Protein AF-A0A349LMW8-F1 (afdb_monomer)

Secondary structure (DSSP, 8-state):
-----SS------HIIIIIHHHH-TT-SS-TTTS-----------------TTSS--SHHHHHHHHHHSTTSSSSS--

pLDDT: mean 88.46, std 10.15, range [47.91, 96.75]

Mean predicted aligned error: 6.06 Å

Solvent-accessible surface area (backbone atoms only — not comparable to full-atom values): 5694 Å² total; per-residue (Å²): 131,80,83,93,78,77,84,78,84,77,89,82,46,66,54,76,59,56,50,36,67,79,74,34,91,80,56,95,67,52,52,86,78,78,49,83,90,85,79,88,90,79,87,78,86,88,79,92,82,76,66,87,90,51,90,59,86,48,71,66,50,46,50,51,49,39,70,77,41,69,81,69,81,52,98,62,87,129

Sequence (78 aa):
MPTPDGYTLRLGAAGPVSVGKALYPQLRYDPAKDLTPLAIITRAPFVVVVHPDQPYKNVADLIAAAKAKPNTILPMPL

Radius of gyration: 18.91 Å; Cα contacts (8 Å, |Δi|>4): 24; chains: 1; bounding box: 39×22×51 Å

Foldseek 3Di:
DPDPPVPDDDDDDCCLQPVVVVVPVVDPDHSVPPDDDDDDPDDDDDDDDDDPPDPDPDPVSVVVVCVVDPPPRDPDDD

Structure (mmCIF, N/C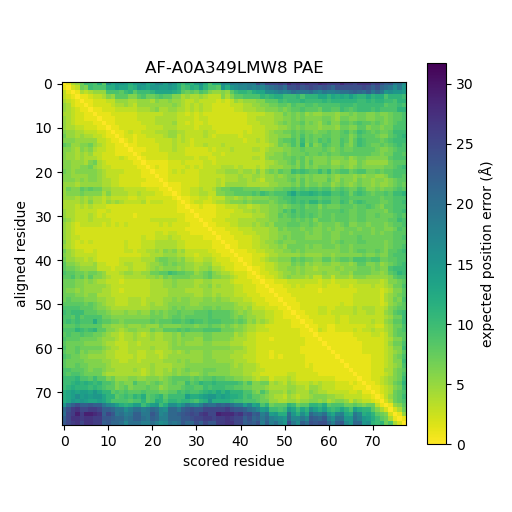A/C/O backbone):
data_AF-A0A349LMW8-F1
#
_entry.id   AF-A0A349LMW8-F1
#
loop_
_atom_site.group_PDB
_atom_site.id
_atom_site.type_symbol
_atom_site.label_atom_id
_atom_site.label_alt_id
_atom_site.label_comp_id
_atom_site.label_asym_id
_atom_site.label_entity_id
_atom_site.label_seq_id
_atom_site.pdbx_PDB_ins_code
_atom_site.Cartn_x
_atom_site.Cartn_y
_atom_site.Cartn_z
_atom_site.occupancy
_atom_site.B_iso_or_equiv
_atom_site.auth_seq_id
_atom_site.auth_comp_id
_atom_site.auth_asym_id
_atom_site.auth_atom_id
_atom_site.pdbx_PDB_model_num
ATOM 1 N N . MET A 1 1 ? 14.529 -11.594 -17.920 1.00 61.16 1 MET A N 1
ATOM 2 C CA . MET A 1 1 ? 13.673 -10.549 -18.521 1.00 61.16 1 MET A CA 1
ATOM 3 C C . MET A 1 1 ? 13.819 -10.652 -20.035 1.00 61.16 1 MET A C 1
ATOM 5 O O . MET A 1 1 ? 14.928 -10.958 -20.460 1.00 61.16 1 MET A O 1
ATOM 9 N N . PRO A 1 2 ? 12.750 -10.479 -20.829 1.00 69.88 2 PRO A N 1
ATOM 10 C CA . PRO A 1 2 ? 12.873 -10.327 -22.281 1.00 69.88 2 PRO A CA 1
ATOM 11 C C . PRO A 1 2 ? 13.715 -9.088 -22.635 1.00 69.88 2 PRO A C 1
ATOM 13 O O . PRO A 1 2 ? 13.876 -8.193 -21.803 1.00 69.88 2 PRO A O 1
ATOM 16 N N . THR A 1 3 ? 14.266 -9.051 -23.849 1.00 83.88 3 THR A N 1
ATOM 17 C CA . THR A 1 3 ? 15.025 -7.906 -24.377 1.00 83.88 3 THR A CA 1
ATOM 18 C C . THR A 1 3 ? 14.186 -6.621 -24.284 1.00 83.88 3 THR A C 1
ATOM 20 O O . THR A 1 3 ? 13.017 -6.657 -24.667 1.00 83.88 3 THR A O 1
ATOM 23 N N . PRO A 1 4 ? 14.729 -5.495 -23.780 1.00 85.94 4 PRO A N 1
ATOM 24 C CA . PRO A 1 4 ? 13.983 -4.245 -23.642 1.00 85.94 4 PRO A CA 1
ATOM 25 C C . PRO A 1 4 ? 13.792 -3.568 -25.009 1.00 85.94 4 PRO A C 1
ATOM 27 O O . PRO A 1 4 ? 14.545 -2.679 -25.393 1.00 85.94 4 PRO A O 1
ATOM 30 N N . ASP A 1 5 ? 12.781 -4.013 -25.752 1.00 92.62 5 ASP A N 1
ATOM 31 C CA . ASP A 1 5 ? 12.429 -3.548 -27.102 1.00 92.62 5 ASP A CA 1
ATOM 32 C C . ASP A 1 5 ? 11.291 -2.508 -27.130 1.00 92.62 5 ASP A C 1
ATOM 34 O O . ASP A 1 5 ? 10.918 -2.014 -28.191 1.00 92.62 5 ASP A O 1
ATOM 38 N N . GLY A 1 6 ? 10.733 -2.166 -25.965 1.00 91.62 6 GLY A N 1
ATOM 39 C CA . GLY A 1 6 ? 9.654 -1.185 -25.817 1.00 91.62 6 GLY A CA 1
ATOM 40 C C . GLY A 1 6 ? 8.244 -1.711 -26.109 1.00 91.62 6 GLY A C 1
ATOM 41 O O . GLY A 1 6 ? 7.277 -1.006 -25.829 1.00 91.62 6 GLY A O 1
ATOM 42 N N . TYR A 1 7 ? 8.089 -2.950 -26.587 1.00 94.25 7 TYR A N 1
ATOM 43 C CA . TYR A 1 7 ? 6.772 -3.542 -26.870 1.00 94.25 7 TYR A CA 1
ATOM 44 C C . TYR A 1 7 ? 6.098 -4.138 -25.631 1.00 94.25 7 TYR A C 1
ATOM 46 O O . TYR A 1 7 ? 4.899 -4.418 -25.637 1.00 94.25 7 TYR A O 1
ATOM 54 N N . THR A 1 8 ? 6.850 -4.303 -24.541 1.00 92.56 8 THR A N 1
ATOM 55 C CA . THR A 1 8 ? 6.326 -4.789 -23.263 1.00 92.56 8 THR A CA 1
ATOM 56 C C . THR A 1 8 ? 6.336 -3.682 -22.220 1.00 92.56 8 THR A C 1
ATOM 58 O O . THR A 1 8 ? 7.383 -3.319 -21.687 1.00 92.56 8 THR A O 1
ATOM 61 N N . LEU A 1 9 ? 5.146 -3.190 -21.872 1.00 92.00 9 LEU A N 1
ATOM 62 C CA . LEU A 1 9 ? 4.947 -2.217 -20.799 1.00 92.00 9 LEU A CA 1
ATOM 63 C C . LEU A 1 9 ? 4.274 -2.862 -19.580 1.00 92.00 9 LEU A C 1
ATOM 65 O O . LEU A 1 9 ? 3.524 -3.843 -19.672 1.00 92.00 9 LEU A O 1
ATOM 69 N N . ARG A 1 10 ? 4.548 -2.308 -18.398 1.00 90.31 10 ARG A N 1
ATOM 70 C CA . ARG A 1 10 ? 3.973 -2.749 -17.122 1.00 90.31 10 ARG A CA 1
ATOM 71 C C . ARG A 1 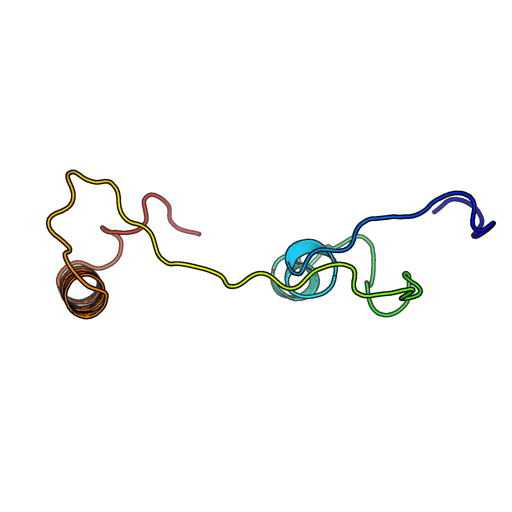10 ? 3.330 -1.569 -16.414 1.00 90.31 10 ARG A C 1
ATOM 73 O O . ARG A 1 10 ? 3.899 -0.482 -16.368 1.00 90.31 10 ARG A O 1
ATOM 80 N N . LEU A 1 11 ? 2.161 -1.806 -15.828 1.00 92.19 11 LEU A N 1
ATOM 81 C CA . LEU A 1 11 ? 1.546 -0.851 -14.919 1.00 92.19 11 LEU A CA 1
ATOM 82 C C . LEU A 1 11 ? 2.198 -0.990 -13.545 1.00 92.19 11 LEU A C 1
ATOM 84 O O . LEU A 1 11 ? 2.096 -2.031 -12.896 1.00 92.19 11 LEU A O 1
ATOM 88 N N . GLY A 1 12 ? 2.894 0.064 -13.128 1.00 89.44 12 GLY A N 1
ATOM 89 C CA . GLY A 1 12 ? 3.444 0.172 -11.785 1.00 89.44 12 GLY A CA 1
ATOM 90 C C . GLY A 1 12 ? 2.363 0.548 -10.774 1.00 89.44 12 GLY A C 1
ATOM 91 O O . GLY A 1 12 ? 1.526 1.409 -11.034 1.00 89.44 12 GLY A O 1
ATOM 92 N N . ALA A 1 13 ? 2.420 -0.068 -9.597 1.00 89.88 13 ALA A N 1
ATOM 93 C CA . ALA A 1 13 ? 1.669 0.335 -8.413 1.00 89.88 13 ALA A CA 1
ATOM 94 C C . ALA A 1 13 ? 2.629 0.417 -7.219 1.00 89.88 13 ALA A C 1
ATOM 96 O O . ALA A 1 13 ? 3.693 -0.203 -7.246 1.00 89.88 13 ALA A O 1
ATOM 97 N N . ALA A 1 14 ? 2.253 1.141 -6.159 1.00 88.06 14 ALA A N 1
ATOM 98 C CA . ALA A 1 14 ? 3.115 1.367 -4.990 1.00 88.06 14 ALA A CA 1
ATOM 99 C C . ALA A 1 14 ? 3.661 0.064 -4.370 1.00 88.06 14 ALA A C 1
ATOM 101 O O . ALA A 1 14 ? 4.815 0.017 -3.945 1.00 88.06 14 ALA A O 1
ATOM 102 N N . GLY A 1 15 ? 2.852 -1.004 -4.381 1.00 87.50 15 GLY A N 1
ATOM 103 C CA . GLY A 1 15 ? 3.247 -2.350 -3.965 1.00 87.50 15 GLY A CA 1
ATOM 104 C C . GLY A 1 15 ? 4.503 -2.848 -4.692 1.00 87.50 15 GLY A C 1
ATOM 105 O O . GLY A 1 15 ? 5.564 -2.902 -4.079 1.00 87.50 15 GLY A O 1
ATOM 106 N N . PRO A 1 16 ? 4.427 -3.196 -5.987 1.00 87.81 16 PRO A N 1
ATOM 107 C CA . PRO A 1 16 ? 5.563 -3.748 -6.726 1.00 87.81 16 PRO A CA 1
ATOM 108 C C . PRO A 1 16 ? 6.751 -2.785 -6.890 1.00 87.81 16 PRO A C 1
ATOM 110 O O . PRO A 1 16 ? 7.892 -3.228 -6.834 1.00 87.81 16 PRO A O 1
ATOM 113 N N . VAL A 1 17 ? 6.526 -1.476 -7.065 1.00 91.12 17 VAL A N 1
ATOM 114 C CA . VAL A 1 17 ? 7.619 -0.555 -7.451 1.00 91.12 17 VAL A CA 1
ATOM 115 C C . VAL A 1 17 ? 8.313 0.139 -6.278 1.00 91.12 17 VAL A C 1
ATOM 117 O O . VAL A 1 17 ? 9.286 0.862 -6.480 1.00 91.12 17 VAL A O 1
ATOM 120 N N . SER A 1 18 ? 7.822 -0.035 -5.049 1.00 89.12 18 SER A N 1
ATOM 121 C CA . SER A 1 18 ? 8.408 0.615 -3.868 1.00 89.12 18 SER A CA 1
ATOM 122 C C . SER A 1 18 ? 8.331 -0.262 -2.621 1.00 89.12 18 SER A C 1
ATOM 124 O O . SER A 1 18 ? 9.363 -0.630 -2.067 1.00 89.12 18 SER A O 1
ATOM 126 N N . VAL A 1 19 ? 7.124 -0.641 -2.194 1.00 91.00 19 VAL A N 1
ATOM 127 C CA . VAL A 1 19 ? 6.906 -1.334 -0.910 1.00 91.00 19 VAL A CA 1
ATOM 128 C C . VAL A 1 19 ? 7.462 -2.763 -0.926 1.00 91.00 19 VAL A C 1
ATOM 130 O O . VAL A 1 19 ? 8.024 -3.230 0.061 1.00 91.00 19 VAL A O 1
ATOM 133 N N . GLY A 1 20 ? 7.359 -3.457 -2.059 1.00 90.19 20 GLY A N 1
ATOM 134 C CA . GLY A 1 20 ? 7.728 -4.863 -2.192 1.00 90.19 20 GLY A CA 1
ATOM 135 C C . GLY A 1 20 ? 9.190 -5.153 -1.855 1.00 90.19 20 GLY A C 1
ATOM 136 O O . GLY A 1 20 ? 9.472 -6.200 -1.287 1.00 90.19 20 GLY A O 1
ATOM 137 N N . LYS A 1 21 ? 10.111 -4.217 -2.117 1.00 86.81 21 LYS A N 1
ATOM 138 C CA . LYS A 1 21 ? 11.536 -4.368 -1.773 1.00 86.81 21 LYS A CA 1
ATOM 139 C C . LYS A 1 21 ? 11.769 -4.440 -0.260 1.00 86.81 21 LYS A C 1
ATOM 141 O O . LYS A 1 21 ? 12.693 -5.115 0.178 1.00 86.81 21 LYS A O 1
ATOM 146 N N . ALA A 1 22 ? 10.937 -3.757 0.527 1.00 89.62 22 ALA A N 1
ATOM 147 C CA . ALA A 1 22 ? 11.016 -3.773 1.985 1.00 89.62 22 ALA A CA 1
ATOM 148 C C . ALA A 1 22 ? 10.318 -4.997 2.600 1.00 89.62 22 ALA A C 1
ATOM 150 O O . ALA A 1 22 ? 10.741 -5.475 3.646 1.00 89.62 22 ALA A O 1
ATOM 151 N N . LEU A 1 23 ? 9.256 -5.501 1.960 1.00 91.75 23 LEU A N 1
ATOM 152 C CA . LEU A 1 23 ? 8.460 -6.619 2.481 1.00 91.75 23 LEU A CA 1
ATOM 153 C C . LEU A 1 23 ? 8.964 -7.997 2.045 1.00 91.75 23 LEU A C 1
ATOM 155 O O . LEU A 1 23 ? 8.776 -8.968 2.771 1.00 91.75 23 LEU A O 1
ATOM 159 N N . TYR A 1 24 ? 9.578 -8.099 0.866 1.00 91.19 24 TYR A N 1
ATOM 160 C CA . TYR A 1 24 ? 10.010 -9.367 0.284 1.00 91.19 24 TYR A CA 1
ATOM 161 C C . TYR A 1 24 ? 11.535 -9.381 0.135 1.00 91.19 24 TYR A C 1
ATOM 163 O O . TYR A 1 24 ? 12.053 -8.909 -0.879 1.00 91.19 24 TYR A O 1
ATOM 171 N N . PRO A 1 25 ? 12.273 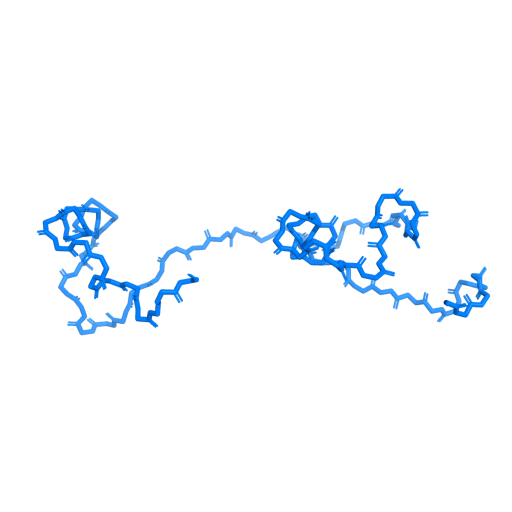-9.971 1.097 1.00 87.56 25 PRO A N 1
ATOM 172 C CA . PRO A 1 25 ? 13.735 -10.038 1.045 1.00 87.56 25 PRO A CA 1
ATOM 173 C C . PRO A 1 25 ? 14.274 -10.715 -0.221 1.00 87.56 25 PRO A C 1
ATOM 175 O O . PRO A 1 25 ? 15.376 -10.419 -0.667 1.00 87.56 25 PRO A O 1
ATOM 178 N N . GLN A 1 26 ? 13.489 -11.624 -0.807 1.00 90.62 26 GLN A N 1
ATOM 179 C CA . GLN A 1 26 ? 13.828 -12.372 -2.019 1.00 90.62 26 GLN A CA 1
ATOM 180 C C . GLN A 1 26 ? 13.055 -11.879 -3.251 1.00 90.62 26 GLN A C 1
ATOM 182 O O . GLN A 1 26 ? 12.643 -12.670 -4.106 1.00 90.62 26 GLN A O 1
ATOM 187 N N . LEU A 1 27 ? 12.819 -10.569 -3.352 1.00 91.00 27 LEU A N 1
ATOM 188 C CA . LEU A 1 27 ? 12.243 -9.986 -4.557 1.00 91.00 27 LEU A CA 1
ATOM 189 C C . LEU A 1 27 ? 13.177 -10.232 -5.755 1.00 91.00 27 LEU A C 1
ATOM 191 O O . LEU A 1 27 ? 14.356 -9.896 -5.725 1.00 91.00 27 LEU A O 1
ATOM 195 N N . ARG A 1 28 ? 12.644 -10.825 -6.829 1.00 91.00 28 ARG A N 1
ATOM 196 C CA . ARG A 1 28 ? 13.425 -11.260 -8.006 1.00 91.00 28 ARG A CA 1
ATOM 197 C C . ARG A 1 28 ? 13.833 -10.131 -8.965 1.00 91.00 28 ARG A C 1
ATOM 199 O O . ARG A 1 28 ? 14.322 -10.420 -10.052 1.00 91.00 28 ARG A O 1
ATOM 206 N N . TYR A 1 29 ? 13.572 -8.879 -8.606 1.00 90.9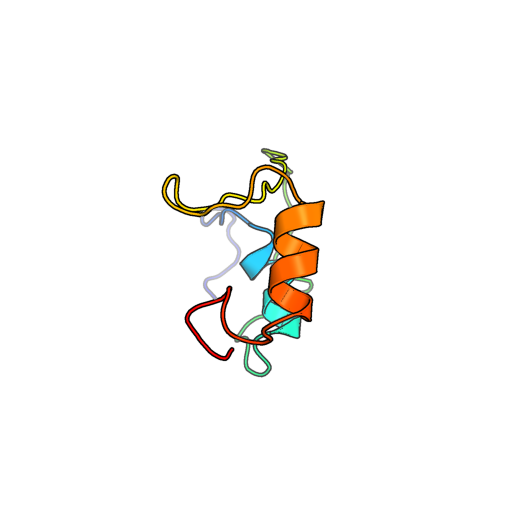4 29 TYR A N 1
ATOM 207 C CA . TYR A 1 29 ? 13.922 -7.696 -9.389 1.00 90.94 29 TYR A CA 1
ATOM 208 C C . TYR A 1 29 ? 14.155 -6.508 -8.453 1.00 90.94 29 TYR A C 1
ATOM 210 O O . TYR A 1 29 ? 13.576 -6.443 -7.367 1.00 90.94 29 TYR A O 1
ATOM 218 N N . ASP A 1 30 ? 14.983 -5.562 -8.882 1.00 90.50 30 ASP A N 1
ATOM 219 C CA . ASP A 1 30 ? 15.159 -4.265 -8.241 1.00 90.50 30 ASP A CA 1
ATOM 220 C C . ASP A 1 30 ? 14.371 -3.211 -9.035 1.00 90.50 30 ASP A C 1
ATOM 222 O O . ASP A 1 30 ? 14.808 -2.821 -10.120 1.00 90.50 30 ASP A O 1
ATOM 226 N N . PRO A 1 31 ? 13.234 -2.701 -8.520 1.00 91.00 31 PRO A N 1
ATOM 227 C CA . PRO A 1 31 ? 12.429 -1.706 -9.228 1.00 91.00 31 PRO A CA 1
ATOM 228 C C . PRO A 1 31 ? 13.210 -0.458 -9.656 1.00 91.00 31 PRO A C 1
ATOM 230 O O . PRO A 1 31 ? 12.837 0.179 -10.634 1.00 91.00 31 PRO A O 1
ATOM 233 N N . ALA A 1 32 ? 14.282 -0.106 -8.934 1.00 89.69 32 ALA A N 1
ATOM 234 C CA . ALA A 1 32 ? 15.102 1.065 -9.232 1.00 89.69 32 ALA A CA 1
ATOM 235 C C . ALA A 1 32 ? 16.136 0.827 -10.347 1.00 89.69 32 ALA A C 1
ATOM 237 O O . ALA A 1 32 ? 16.653 1.796 -10.898 1.00 89.69 32 ALA A O 1
ATOM 238 N N . LYS A 1 33 ? 16.470 -0.433 -10.656 1.00 91.50 33 LYS A N 1
ATOM 239 C CA . LYS A 1 33 ? 17.484 -0.792 -11.665 1.00 91.50 33 LYS A CA 1
ATOM 240 C C . LYS A 1 33 ? 16.882 -1.461 -12.895 1.00 91.50 33 LYS A C 1
ATOM 242 O O . LYS A 1 33 ? 17.348 -1.225 -14.002 1.00 91.50 33 LYS A O 1
ATOM 247 N N . ASP A 1 34 ? 15.851 -2.274 -12.693 1.00 91.75 34 ASP A N 1
ATOM 248 C CA . ASP A 1 34 ? 15.303 -3.160 -13.720 1.00 91.75 34 ASP A CA 1
ATOM 249 C C . ASP A 1 34 ? 14.098 -2.551 -14.457 1.00 91.75 34 ASP A C 1
ATOM 251 O O . ASP A 1 34 ? 13.597 -3.149 -15.410 1.00 91.75 34 ASP A O 1
ATOM 255 N N . LEU A 1 35 ? 13.605 -1.382 -14.025 1.00 91.56 35 LEU A N 1
ATOM 256 C CA . LEU A 1 35 ? 12.470 -0.683 -14.632 1.00 91.56 35 LEU A CA 1
ATOM 257 C C . LEU A 1 35 ? 12.851 0.750 -15.020 1.00 91.56 35 LEU A C 1
ATOM 259 O O . LEU A 1 35 ? 13.416 1.495 -14.222 1.00 91.56 35 LEU A O 1
ATOM 263 N N . THR A 1 36 ? 12.463 1.165 -16.226 1.00 92.62 36 THR A N 1
ATOM 264 C CA . THR A 1 36 ? 12.550 2.564 -16.665 1.00 92.62 36 THR A CA 1
ATOM 265 C C . THR A 1 36 ? 11.196 3.252 -16.451 1.00 92.62 36 THR A C 1
ATOM 267 O O . THR A 1 36 ? 10.202 2.818 -17.039 1.00 92.62 36 THR A O 1
ATOM 270 N N . PRO A 1 37 ? 11.106 4.306 -15.618 1.00 92.69 37 PRO A N 1
ATOM 271 C CA . PRO A 1 37 ? 9.853 5.024 -15.410 1.00 92.69 37 PRO A CA 1
ATOM 272 C C . PRO A 1 37 ? 9.467 5.813 -16.667 1.00 92.69 37 PRO A C 1
ATOM 274 O O . PRO A 1 37 ? 10.293 6.523 -17.234 1.00 92.69 37 PRO A O 1
ATOM 277 N N . LEU A 1 38 ? 8.201 5.705 -17.081 1.00 93.94 38 LEU A N 1
ATOM 278 C CA . LEU A 1 38 ? 7.665 6.434 -18.237 1.00 93.94 38 LEU A CA 1
ATOM 279 C C . LEU A 1 38 ? 6.811 7.630 -17.808 1.00 93.94 38 LEU A C 1
ATOM 281 O O . LEU A 1 38 ? 7.173 8.775 -18.050 1.00 93.94 38 LEU A O 1
ATOM 285 N N . ALA A 1 39 ? 5.675 7.370 -17.157 1.00 94.31 39 ALA A N 1
ATOM 286 C CA . ALA A 1 39 ? 4.753 8.408 -16.709 1.00 94.31 39 ALA A CA 1
ATOM 287 C C . ALA A 1 39 ? 3.897 7.935 -15.527 1.00 94.31 39 ALA A C 1
ATOM 289 O O . ALA A 1 39 ? 3.623 6.743 -15.372 1.00 94.31 39 ALA A O 1
ATOM 290 N N . ILE A 1 40 ? 3.429 8.888 -14.718 1.00 93.94 40 ILE A N 1
ATOM 291 C CA . ILE A 1 40 ? 2.383 8.656 -13.716 1.00 93.94 40 ILE A CA 1
ATOM 292 C C . ILE A 1 40 ? 1.035 8.894 -14.392 1.00 93.94 40 ILE A C 1
ATOM 294 O O . ILE A 1 40 ? 0.746 10.013 -14.804 1.00 93.94 40 ILE A O 1
ATOM 298 N N . ILE A 1 41 ? 0.205 7.855 -14.468 1.00 94.12 41 ILE A N 1
ATOM 299 C CA . ILE A 1 41 ? -1.125 7.939 -15.093 1.00 94.12 41 ILE A CA 1
ATOM 300 C C . ILE A 1 41 ? -2.250 8.218 -14.088 1.00 94.12 41 ILE A C 1
ATOM 302 O O . ILE A 1 41 ? -3.334 8.636 -14.479 1.00 94.12 41 ILE A O 1
ATOM 306 N N . THR A 1 42 ? -2.020 7.979 -12.792 1.00 92.75 42 THR A N 1
ATOM 307 C CA . THR A 1 42 ? -3.017 8.224 -11.742 1.00 92.75 42 THR A CA 1
ATOM 308 C C . THR A 1 42 ? -2.375 8.435 -10.374 1.00 92.75 42 THR A C 1
ATOM 310 O O . THR A 1 42 ? -1.283 7.937 -10.093 1.00 92.75 42 THR A O 1
ATOM 313 N N . ARG A 1 43 ? -3.083 9.168 -9.514 1.00 91.31 43 ARG A N 1
ATOM 314 C CA . ARG A 1 43 ? -2.819 9.286 -8.081 1.00 91.31 43 ARG A CA 1
ATOM 315 C C . ARG A 1 43 ? -4.137 9.046 -7.358 1.00 91.31 43 ARG A C 1
ATOM 317 O O . ARG A 1 43 ? -5.095 9.776 -7.592 1.00 91.31 43 ARG A O 1
ATOM 324 N N . ALA A 1 44 ? -4.175 8.045 -6.489 1.00 88.44 44 ALA A N 1
ATOM 325 C CA . ALA A 1 44 ? -5.358 7.715 -5.704 1.00 88.44 44 ALA A CA 1
ATOM 326 C C . ALA A 1 44 ? -5.026 7.782 -4.206 1.00 88.44 44 ALA A C 1
ATOM 328 O O . ALA A 1 44 ? -3.965 7.289 -3.809 1.00 88.44 44 ALA A O 1
ATOM 329 N N . PRO A 1 45 ? -5.894 8.383 -3.375 1.00 91.62 45 PRO A N 1
ATOM 330 C CA . PRO A 1 45 ? -5.736 8.322 -1.931 1.00 91.62 45 PRO A CA 1
ATOM 331 C C . PRO A 1 45 ? -6.068 6.917 -1.414 1.00 91.62 45 PRO A C 1
ATOM 333 O O . PRO A 1 45 ? -6.952 6.238 -1.939 1.00 91.62 45 PRO A O 1
ATOM 336 N N . PHE A 1 46 ? -5.392 6.502 -0.345 1.00 90.75 46 PHE A N 1
ATOM 337 C CA . PHE A 1 46 ? -5.823 5.356 0.453 1.00 90.75 46 PHE A CA 1
ATOM 338 C C . PHE A 1 46 ? -6.874 5.801 1.473 1.00 90.75 46 PHE A C 1
ATOM 340 O O . PHE A 1 46 ? -6.774 6.893 2.034 1.00 90.75 46 PHE A O 1
ATOM 347 N N . VAL A 1 47 ? -7.862 4.945 1.732 1.00 93.19 47 VAL A N 1
ATOM 348 C CA . VAL A 1 47 ? -8.923 5.185 2.720 1.00 93.19 47 VAL A CA 1
ATOM 349 C C . VAL A 1 47 ? -9.015 4.015 3.694 1.00 93.19 47 VAL A C 1
ATOM 351 O O . VAL A 1 47 ? -8.818 2.862 3.312 1.00 93.19 47 VAL A O 1
ATOM 354 N N . VAL A 1 48 ? -9.308 4.316 4.959 1.00 93.06 48 VAL A N 1
ATOM 355 C CA . VAL A 1 48 ? -9.574 3.309 5.994 1.00 93.06 48 VAL A CA 1
ATOM 356 C C . VAL A 1 48 ? -11.067 3.007 5.989 1.00 93.06 48 VAL A C 1
ATOM 358 O O . VAL A 1 48 ? -11.880 3.920 6.114 1.00 93.06 48 VAL A O 1
ATOM 361 N N . VAL A 1 49 ? -11.422 1.73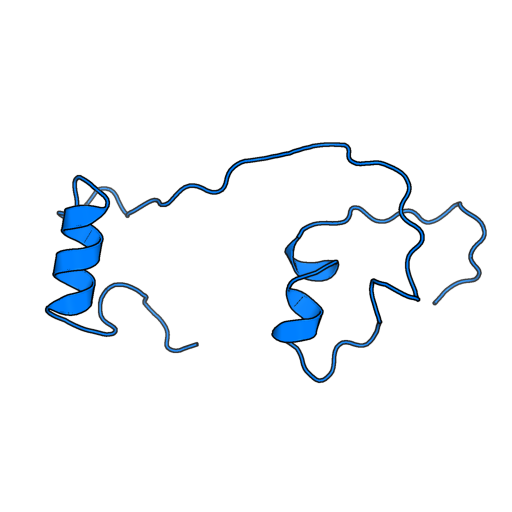1 5.850 1.00 92.88 49 VAL A N 1
ATOM 362 C CA . VAL A 1 49 ? -12.812 1.261 5.795 1.00 92.88 49 VAL A CA 1
ATOM 363 C C . VAL A 1 49 ? -13.002 0.158 6.829 1.00 92.88 49 VAL A C 1
ATOM 365 O O . VAL A 1 49 ? -12.121 -0.678 7.021 1.00 92.88 49 VAL A O 1
ATOM 368 N N . VAL A 1 50 ? -14.155 0.161 7.491 1.00 91.81 50 VAL A N 1
ATOM 369 C CA . VAL A 1 50 ? -14.583 -0.878 8.436 1.00 91.81 50 VAL A CA 1
ATOM 370 C C . VAL A 1 50 ? -15.839 -1.560 7.903 1.00 91.81 50 VAL A C 1
ATOM 372 O O . VAL A 1 50 ? -16.600 -0.957 7.146 1.00 91.81 50 VAL A O 1
ATOM 375 N N . HIS A 1 51 ? -16.066 -2.815 8.296 1.00 91.50 51 HIS A N 1
ATOM 376 C CA . HIS A 1 51 ? -17.331 -3.491 8.004 1.00 91.50 51 HIS A CA 1
ATOM 377 C C . HIS A 1 51 ? -18.495 -2.710 8.649 1.00 91.50 51 HIS A C 1
ATOM 379 O O . HIS A 1 51 ? -18.332 -2.265 9.787 1.00 91.50 51 HIS A O 1
ATOM 385 N N . PRO A 1 52 ? -19.653 -2.534 7.981 1.00 92.50 52 PRO A N 1
ATOM 386 C CA . PRO A 1 52 ? -20.748 -1.688 8.477 1.00 92.50 52 PRO A CA 1
ATOM 387 C C . PRO A 1 52 ? -21.283 -2.080 9.864 1.00 92.50 52 PRO A C 1
ATOM 389 O O . PRO A 1 52 ? -21.715 -1.208 10.614 1.00 92.50 52 PRO A O 1
ATOM 392 N N . ASP A 1 53 ? -21.199 -3.363 10.227 1.00 94.00 53 ASP A N 1
ATOM 393 C CA . ASP A 1 53 ? -21.636 -3.872 11.539 1.00 94.00 53 ASP A CA 1
ATOM 394 C C . ASP A 1 53 ? -20.661 -3.554 12.687 1.00 94.00 53 ASP A C 1
ATOM 396 O O . ASP A 1 53 ? -20.961 -3.803 13.855 1.00 94.00 53 ASP A O 1
ATOM 400 N N . GLN A 1 54 ? -19.476 -3.022 12.381 1.00 91.69 54 GLN A N 1
ATOM 401 C CA . GLN A 1 54 ? -18.504 -2.648 13.402 1.00 91.69 54 GLN A CA 1
ATOM 40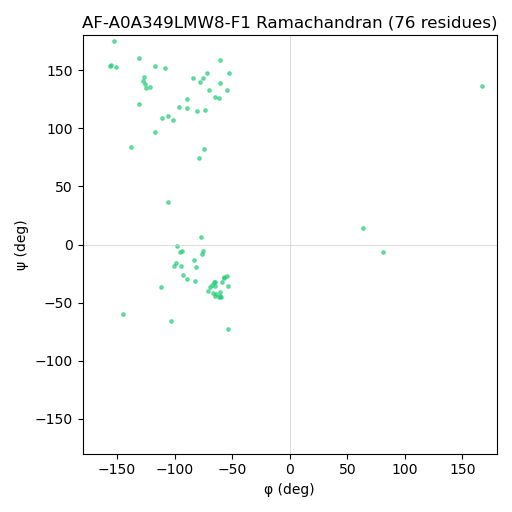2 C C . GLN A 1 54 ? -18.932 -1.348 14.104 1.00 91.69 54 GLN A C 1
ATOM 404 O O . GLN A 1 54 ? -19.439 -0.419 13.467 1.00 91.69 54 GLN A O 1
ATOM 409 N N . PRO A 1 55 ? -18.692 -1.221 15.420 1.00 91.94 55 PRO A N 1
ATOM 410 C CA . PRO A 1 55 ? -19.153 -0.067 16.187 1.00 91.94 55 PRO A CA 1
ATOM 411 C C . PRO A 1 55 ? -18.326 1.208 15.939 1.00 91.94 55 PRO A C 1
ATOM 413 O O . PRO A 1 55 ? -18.689 2.264 16.449 1.00 91.94 55 PRO A O 1
ATOM 416 N N . TYR A 1 56 ? -17.229 1.138 15.177 1.00 94.62 56 TYR A N 1
ATOM 417 C CA . TYR A 1 56 ? -16.298 2.251 14.966 1.00 94.62 56 TYR A CA 1
ATOM 418 C C . TYR A 1 56 ? -16.904 3.307 14.032 1.00 94.62 56 TYR A C 1
ATOM 420 O O . TYR A 1 56 ? -17.158 3.030 12.860 1.00 94.62 56 TYR A O 1
ATOM 428 N N . LYS A 1 57 ? -17.131 4.528 14.531 1.00 94.25 57 LYS A N 1
ATOM 429 C CA . LYS A 1 57 ? -17.735 5.625 13.751 1.00 94.25 57 LYS A CA 1
ATOM 430 C C . LYS A 1 57 ? -16.708 6.597 13.191 1.00 94.25 57 LYS A C 1
ATOM 432 O O . LYS A 1 57 ? -17.021 7.386 12.305 1.00 94.25 57 LYS A O 1
ATOM 437 N N . ASN A 1 58 ? -15.488 6.550 13.705 1.00 95.44 58 ASN A N 1
ATOM 438 C CA . ASN A 1 58 ? -14.383 7.386 13.272 1.00 95.44 58 ASN A CA 1
ATOM 439 C C . ASN A 1 58 ? -13.038 6.680 13.539 1.00 95.44 58 ASN A C 1
ATOM 441 O O . ASN A 1 58 ? -12.974 5.604 14.139 1.00 95.44 58 ASN A O 1
ATOM 445 N N . VAL A 1 59 ? -11.944 7.299 13.093 1.00 95.44 59 VAL A N 1
ATOM 446 C CA . VAL A 1 59 ? -10.586 6.753 13.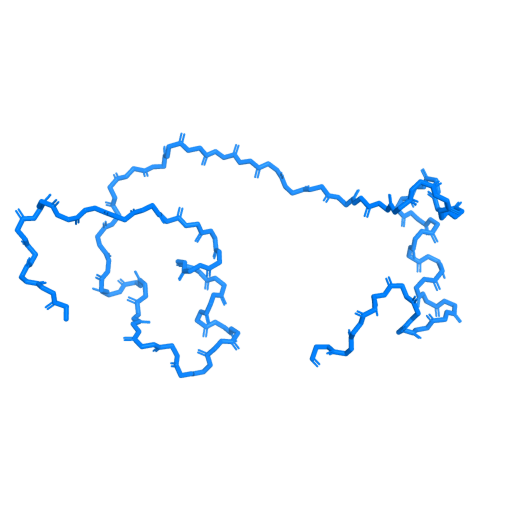255 1.00 95.44 59 VAL A CA 1
ATOM 447 C C . VAL A 1 59 ? -10.159 6.690 14.729 1.00 95.44 59 VAL A C 1
ATOM 449 O O . VAL A 1 59 ? -9.436 5.770 15.109 1.00 95.44 59 VAL A O 1
ATOM 452 N N . ALA A 1 60 ? -10.610 7.619 15.578 1.00 96.75 60 ALA A N 1
ATOM 453 C CA . ALA A 1 60 ? -10.279 7.614 17.002 1.00 96.75 60 ALA A CA 1
ATOM 454 C C . ALA A 1 60 ? -10.896 6.403 17.724 1.00 96.75 60 ALA A C 1
ATOM 456 O O . ALA A 1 60 ? -10.193 5.752 18.496 1.00 96.75 60 ALA A O 1
ATOM 457 N N . ASP A 1 61 ? -12.146 6.044 17.411 1.00 95.06 61 ASP A N 1
ATOM 458 C CA . ASP A 1 61 ? -12.809 4.843 17.942 1.00 95.06 61 ASP A CA 1
ATOM 459 C C . ASP A 1 61 ? -12.037 3.573 17.560 1.00 95.06 61 ASP A C 1
ATOM 461 O O . ASP A 1 61 ? -11.793 2.705 18.401 1.00 95.06 61 ASP A O 1
ATOM 465 N N . LEU A 1 62 ? -11.611 3.483 16.293 1.00 94.19 62 LEU A N 1
ATOM 466 C CA . LEU A 1 62 ? -10.830 2.359 15.776 1.00 94.19 62 LEU A CA 1
ATOM 467 C C . LEU A 1 62 ? -9.489 2.225 16.515 1.00 94.19 62 LEU A C 1
ATOM 469 O O . LEU A 1 62 ? -9.112 1.131 16.933 1.00 94.19 62 LEU A O 1
ATOM 473 N N . ILE A 1 63 ? -8.781 3.341 16.722 1.00 94.25 63 ILE A N 1
ATOM 474 C CA . ILE A 1 63 ? -7.509 3.372 17.458 1.00 94.25 63 ILE A CA 1
ATOM 475 C C . ILE A 1 63 ? -7.715 2.989 18.927 1.00 94.25 63 ILE A C 1
ATOM 477 O O . ILE A 1 63 ? -6.927 2.213 19.472 1.00 94.25 63 ILE A O 1
ATOM 481 N N . ALA A 1 64 ? -8.749 3.525 19.580 1.00 95.00 64 ALA A N 1
ATOM 482 C CA . ALA A 1 64 ? -9.058 3.214 20.971 1.00 95.00 64 ALA A CA 1
ATOM 483 C C . ALA A 1 64 ? -9.341 1.717 21.151 1.00 95.00 64 ALA A C 1
ATOM 485 O O . ALA A 1 64 ? -8.777 1.084 22.046 1.00 95.00 64 ALA A O 1
ATOM 486 N N . ALA A 1 65 ? -10.132 1.128 20.251 1.00 93.75 65 ALA A N 1
ATOM 487 C CA . ALA A 1 65 ? -10.414 -0.299 20.256 1.00 93.75 65 ALA A CA 1
ATOM 488 C C . ALA A 1 65 ? -9.155 -1.148 19.994 1.00 93.75 65 ALA A C 1
ATOM 490 O O . ALA A 1 65 ? -8.928 -2.124 20.711 1.00 93.75 65 ALA A O 1
ATOM 491 N N . ALA A 1 66 ? -8.299 -0.746 19.042 1.00 92.62 66 ALA A N 1
ATOM 492 C CA . ALA A 1 66 ? -7.051 -1.451 18.728 1.00 92.62 66 ALA A CA 1
ATOM 493 C C . ALA A 1 66 ? -6.111 -1.505 19.938 1.00 92.62 66 ALA A C 1
ATOM 495 O O . ALA A 1 66 ? -5.489 -2.531 20.206 1.00 92.62 66 ALA A O 1
ATOM 496 N N . LYS A 1 67 ? -6.020 -0.393 20.679 1.00 93.19 67 LYS A N 1
ATOM 497 C CA . LYS A 1 67 ? -5.200 -0.282 21.892 1.00 93.19 67 LYS A CA 1
ATOM 498 C C . LYS A 1 67 ? -5.780 -1.073 23.062 1.00 93.19 67 LYS A C 1
ATOM 500 O O . LYS A 1 67 ? -5.020 -1.691 23.798 1.00 93.19 67 LYS A O 1
ATOM 505 N N . ALA A 1 68 ? -7.102 -1.054 23.237 1.00 95.00 68 ALA A N 1
ATOM 506 C CA . ALA A 1 68 ? -7.768 -1.766 24.325 1.00 95.00 68 ALA A CA 1
ATOM 507 C C . ALA A 1 68 ? -7.667 -3.291 24.171 1.00 95.00 68 ALA A C 1
ATOM 509 O O . ALA A 1 68 ? -7.567 -4.005 25.168 1.00 95.00 68 ALA A O 1
ATOM 510 N N . LYS A 1 69 ? -7.703 -3.792 22.929 1.00 90.75 69 LYS A N 1
ATOM 511 C CA . LYS A 1 69 ? -7.589 -5.219 22.606 1.00 90.75 69 LYS A CA 1
ATOM 512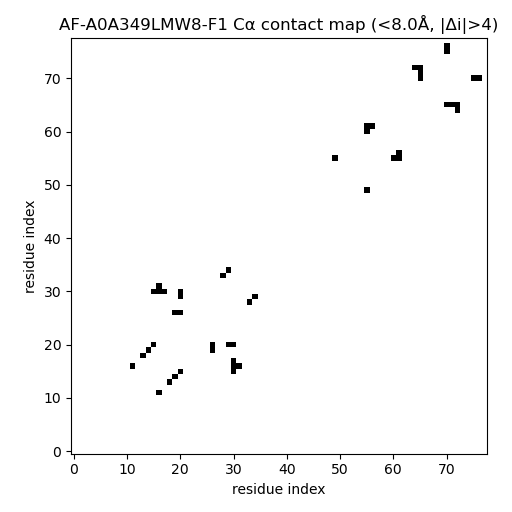 C C . LYS A 1 69 ? -6.673 -5.429 21.391 1.00 90.75 69 LYS A C 1
ATOM 514 O O . LYS A 1 69 ? -7.170 -5.561 20.266 1.00 90.75 69 LYS A O 1
ATOM 519 N N . PRO A 1 70 ? -5.346 -5.483 21.591 1.00 89.31 70 PRO A N 1
ATOM 520 C CA . PRO A 1 70 ? -4.397 -5.739 20.511 1.00 89.31 70 PRO A CA 1
ATOM 521 C C . PRO A 1 70 ? -4.740 -7.014 19.726 1.00 89.31 70 PRO A C 1
ATOM 523 O O . PRO A 1 70 ? -5.265 -7.972 20.290 1.00 89.31 70 PRO A O 1
ATOM 526 N N . ASN A 1 71 ? -4.440 -7.027 18.425 1.00 86.12 71 ASN A N 1
ATOM 527 C CA . ASN A 1 71 ? -4.650 -8.162 17.507 1.00 86.12 71 ASN A CA 1
ATOM 528 C C . ASN A 1 71 ? -6.112 -8.600 17.281 1.00 86.12 71 ASN A C 1
ATOM 530 O O . ASN A 1 71 ? -6.344 -9.673 16.736 1.00 86.12 71 ASN A O 1
ATOM 534 N N . THR A 1 72 ? -7.106 -7.790 17.665 1.00 86.44 72 THR A N 1
ATOM 535 C CA . THR A 1 72 ? -8.531 -8.134 17.458 1.00 86.44 72 THR A CA 1
ATOM 536 C C . THR A 1 72 ? -9.182 -7.451 16.255 1.00 86.44 72 THR A C 1
ATOM 538 O O . THR A 1 72 ? -10.213 -7.913 15.777 1.00 86.44 72 THR A O 1
ATOM 541 N N . ILE A 1 73 ? -8.587 -6.367 15.748 1.00 85.31 73 ILE A N 1
ATOM 542 C CA . ILE A 1 73 ? -9.147 -5.564 14.644 1.00 85.31 73 ILE A CA 1
ATOM 543 C C . ILE A 1 73 ? -8.639 -6.018 13.271 1.00 85.31 73 ILE A C 1
ATOM 545 O O . ILE A 1 73 ? -9.329 -5.849 12.270 1.00 85.31 73 ILE A O 1
ATOM 549 N N . LEU A 1 74 ? -7.453 -6.623 13.215 1.00 69.94 74 LEU A N 1
ATOM 550 C CA . LEU A 1 74 ? -6.892 -7.208 12.000 1.00 69.94 74 LEU A CA 1
ATOM 551 C C . LEU A 1 74 ? -6.996 -8.736 12.101 1.00 69.94 74 LEU A C 1
ATOM 553 O O . LEU A 1 74 ? -6.288 -9.326 12.919 1.00 69.94 74 LEU A O 1
ATOM 557 N N . PRO A 1 75 ? -7.858 -9.395 11.307 1.00 56.88 75 PRO A N 1
ATOM 558 C CA . PRO A 1 75 ? -7.932 -10.848 11.265 1.00 56.88 75 PRO A CA 1
ATOM 559 C C . PRO A 1 75 ? -6.785 -11.405 10.410 1.00 56.88 75 PRO A C 1
ATOM 561 O O . PRO A 1 75 ? -6.988 -11.777 9.264 1.00 56.88 75 PRO A O 1
ATOM 564 N N . MET A 1 76 ? -5.570 -11.386 10.957 1.00 47.91 76 MET A N 1
ATOM 565 C CA . MET A 1 76 ? -4.430 -12.271 10.665 1.00 47.91 76 MET A CA 1
ATOM 566 C C . MET A 1 76 ? -3.174 -11.661 11.304 1.00 47.91 76 MET A C 1
ATOM 568 O O . MET A 1 76 ? -2.956 -10.455 11.164 1.00 47.91 76 MET A O 1
ATOM 572 N N . PRO A 1 77 ? -2.322 -12.457 11.971 1.00 50.12 77 PRO A N 1
ATOM 573 C C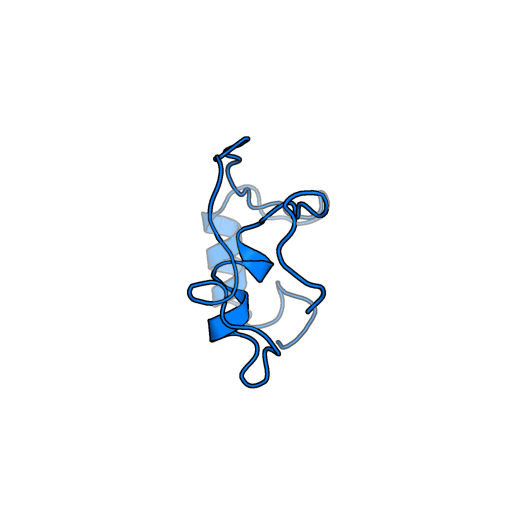A . PRO A 1 77 ? -0.943 -12.048 12.181 1.00 50.12 77 PRO A CA 1
ATOM 574 C C . PRO A 1 77 ? -0.264 -11.966 10.804 1.00 50.12 77 PRO A C 1
ATOM 576 O O . PRO A 1 77 ? -0.372 -12.900 10.007 1.00 50.12 77 PRO A O 1
ATOM 579 N N . LEU A 1 78 ? 0.359 -10.823 10.513 1.00 51.44 78 LEU A N 1
ATOM 580 C CA . LEU A 1 78 ? 1.330 -10.691 9.422 1.00 51.44 78 LEU A CA 1
ATOM 581 C C . LEU A 1 78 ? 2.549 -11.579 9.692 1.00 51.44 78 LEU A C 1
ATOM 583 O O . LEU A 1 78 ? 2.938 -11.675 10.880 1.00 51.44 78 LEU A O 1
#